Protein AF-C5B927-F1 (afdb_monomer)

Foldseek 3Di:
DDDDDPVVVVCVLVVVLVPQDDPDPVSSVVVSCVVCVVVCVPDDD

InterPro domains:
  IPR028964 Immunity protein 8 [PF15586] (1-43)

Sequence (45 aa):
MRKYDLDEIKKVITDYIEQCEGNDWMEIAQKLSRVFAWEFEDYQP

Organism: Edwardsiella ictaluri (strain 93-146) (NCBI:txid634503)

Structure (mmCIF, N/CA/C/O backbone):
data_AF-C5B927-F1
#
_entry.id   AF-C5B927-F1
#
loop_
_atom_site.group_PDB
_atom_site.id
_atom_site.type_symbol
_atom_site.label_atom_id
_atom_site.label_alt_id
_atom_site.label_comp_id
_atom_site.label_asym_id
_atom_site.label_entity_id
_atom_site.label_seq_id
_atom_site.pdbx_PDB_ins_code
_atom_site.Cartn_x
_atom_site.Cartn_y
_atom_site.Cartn_z
_atom_site.occupancy
_atom_site.B_iso_or_equiv
_atom_site.auth_seq_id
_atom_site.auth_comp_id
_atom_site.auth_asym_id
_atom_site.auth_atom_id
_atom_site.pdbx_PDB_model_num
ATOM 1 N N . MET A 1 1 ? 10.412 -10.373 -19.977 1.00 64.75 1 MET A N 1
ATOM 2 C CA . MET A 1 1 ? 11.025 -9.035 -19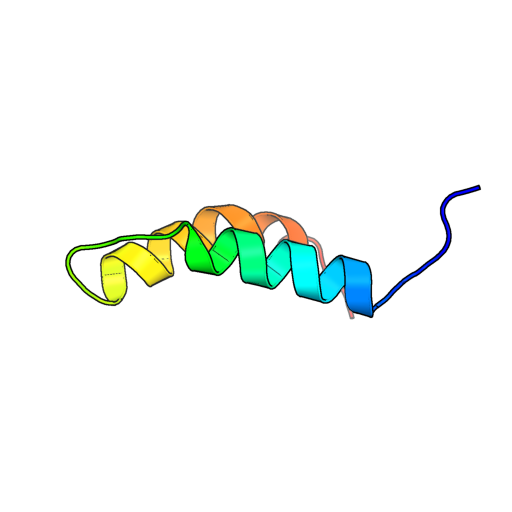.818 1.00 64.75 1 MET A CA 1
ATOM 3 C C . MET A 1 1 ? 10.052 -8.215 -18.984 1.00 64.75 1 MET A C 1
ATOM 5 O O . MET A 1 1 ? 8.911 -8.101 -19.416 1.00 64.75 1 MET A O 1
ATOM 9 N N . ARG A 1 2 ? 10.419 -7.759 -17.778 1.00 79.38 2 ARG A N 1
ATOM 10 C CA . ARG A 1 2 ? 9.546 -6.852 -17.011 1.00 79.38 2 ARG A CA 1
ATOM 11 C C . ARG A 1 2 ? 9.571 -5.494 -17.711 1.00 79.38 2 ARG A C 1
ATOM 13 O O . ARG A 1 2 ? 10.656 -5.014 -18.032 1.00 79.38 2 ARG A O 1
ATOM 20 N N . LYS A 1 3 ? 8.401 -4.947 -18.027 1.00 90.44 3 LYS A N 1
ATOM 21 C CA . LYS A 1 3 ? 8.262 -3.610 -18.608 1.00 90.44 3 LYS A CA 1
ATOM 22 C C . LYS A 1 3 ? 7.834 -2.663 -17.502 1.00 90.44 3 LYS A C 1
ATOM 24 O O . LYS A 1 3 ? 7.079 -3.057 -16.625 1.00 90.44 3 LYS A O 1
ATOM 29 N N . TYR A 1 4 ? 8.356 -1.449 -17.552 1.00 91.50 4 TYR A N 1
ATOM 30 C CA . TYR A 1 4 ? 7.860 -0.380 -16.706 1.00 91.50 4 TYR A CA 1
ATOM 31 C C . TYR A 1 4 ? 6.422 -0.043 -17.114 1.00 91.50 4 TYR A C 1
ATOM 33 O O . TYR A 1 4 ? 6.167 0.191 -18.297 1.00 91.50 4 TYR A O 1
ATOM 41 N N . ASP A 1 5 ? 5.525 -0.015 -16.136 1.00 95.44 5 ASP A N 1
ATOM 42 C CA . ASP A 1 5 ? 4.138 0.408 -16.283 1.00 95.44 5 ASP A CA 1
ATOM 43 C C . ASP A 1 5 ? 3.766 1.253 -15.057 1.00 95.44 5 ASP A C 1
ATOM 45 O O . ASP A 1 5 ? 3.711 0.764 -13.928 1.00 95.44 5 ASP A O 1
ATOM 49 N N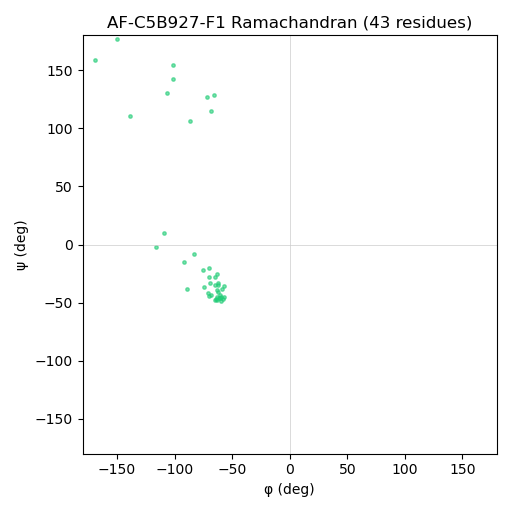 . LEU A 1 6 ? 3.577 2.556 -15.268 1.00 95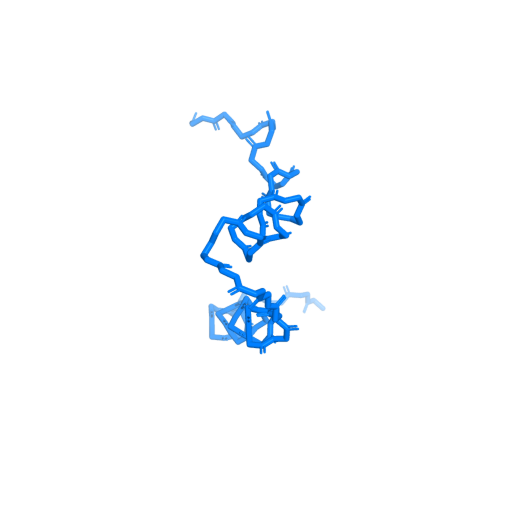.12 6 LEU A N 1
ATOM 50 C CA . LEU A 1 6 ? 3.259 3.486 -14.188 1.00 95.12 6 LEU A CA 1
ATOM 51 C C . LEU A 1 6 ? 1.852 3.252 -13.623 1.00 95.12 6 LEU A C 1
ATOM 53 O O . LEU A 1 6 ? 1.630 3.481 -12.433 1.00 95.12 6 LEU A O 1
ATOM 57 N N . ASP A 1 7 ? 0.907 2.828 -14.457 1.00 96.75 7 ASP A N 1
ATOM 58 C CA . ASP A 1 7 ? -0.476 2.628 -14.035 1.00 96.75 7 ASP A CA 1
ATOM 59 C C . ASP A 1 7 ? -0.594 1.356 -13.192 1.00 96.75 7 ASP A C 1
ATOM 61 O O . ASP A 1 7 ? -1.285 1.359 -12.173 1.00 96.75 7 ASP A O 1
ATOM 65 N N . GLU A 1 8 ? 0.164 0.310 -13.535 1.00 95.38 8 GLU A N 1
ATOM 66 C CA . GLU A 1 8 ? 0.298 -0.890 -12.701 1.00 95.38 8 GLU A CA 1
ATOM 67 C C 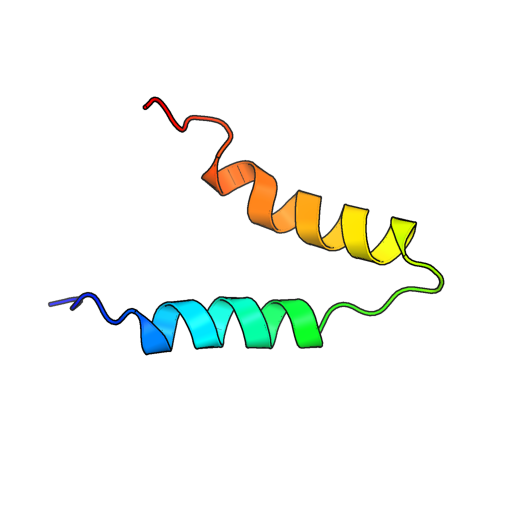. GLU A 1 8 ? 0.901 -0.555 -11.327 1.00 95.38 8 GLU A C 1
ATOM 69 O O . GLU A 1 8 ? 0.353 -0.959 -10.301 1.00 95.38 8 GLU A O 1
ATOM 74 N N . ILE A 1 9 ? 1.971 0.250 -11.285 1.00 92.69 9 ILE A N 1
ATOM 75 C CA . ILE A 1 9 ? 2.595 0.693 -10.026 1.00 92.69 9 ILE A CA 1
ATOM 76 C C . ILE A 1 9 ? 1.592 1.469 -9.162 1.00 92.69 9 ILE A C 1
ATOM 78 O O . ILE A 1 9 ? 1.439 1.174 -7.975 1.00 92.69 9 ILE A O 1
ATOM 82 N N . LYS A 1 10 ? 0.876 2.438 -9.747 1.00 96.12 10 LYS A N 1
ATOM 83 C CA . LYS A 1 10 ? -0.146 3.214 -9.024 1.00 96.12 10 LYS A CA 1
ATOM 84 C C . LYS A 1 10 ? -1.244 2.317 -8.476 1.00 96.12 10 LYS A C 1
ATOM 86 O O . LYS A 1 10 ? -1.607 2.466 -7.314 1.00 96.12 10 LYS A O 1
ATOM 91 N N . LYS A 1 11 ? -1.740 1.380 -9.288 1.00 96.31 11 LYS A N 1
ATOM 92 C CA . LYS A 1 11 ? -2.782 0.439 -8.877 1.00 96.31 11 LYS A CA 1
ATOM 93 C C . LYS A 1 11 ? -2.340 -0.371 -7.661 1.00 96.31 11 LYS A C 1
ATOM 95 O O . LYS A 1 11 ? -3.087 -0.452 -6.698 1.00 96.31 11 LYS A O 1
ATOM 100 N N . VAL A 1 12 ? -1.123 -0.913 -7.672 1.00 93.12 12 VAL A N 1
ATOM 101 C CA . VAL A 1 12 ? -0.592 -1.690 -6.539 1.00 93.12 12 VAL A CA 1
ATOM 102 C C . VAL A 1 12 ? -0.528 -0.851 -5.259 1.00 93.12 12 VAL A C 1
ATOM 104 O O . VAL A 1 12 ? -0.934 -1.326 -4.200 1.00 93.12 12 VAL A O 1
ATOM 107 N N . ILE A 1 13 ? -0.062 0.399 -5.348 1.00 92.94 13 ILE A N 1
ATOM 108 C CA . ILE A 1 13 ? 0.005 1.306 -4.193 1.00 92.94 13 ILE A CA 1
ATOM 109 C C . ILE A 1 13 ? -1.403 1.625 -3.669 1.00 92.94 13 ILE A C 1
ATOM 111 O O . ILE A 1 13 ? -1.639 1.544 -2.465 1.00 92.94 13 ILE A O 1
ATOM 115 N N . THR A 1 14 ? -2.344 1.968 -4.554 1.00 94.75 14 THR A N 1
ATOM 116 C CA . THR A 1 14 ? -3.724 2.298 -4.169 1.00 94.75 14 THR A CA 1
ATOM 117 C C . THR A 1 14 ? -4.445 1.097 -3.562 1.00 94.75 14 THR A C 1
ATOM 119 O O . THR A 1 14 ? -4.988 1.230 -2.469 1.00 94.75 14 THR A O 1
ATOM 122 N N . ASP A 1 15 ? -4.370 -0.078 -4.194 1.00 95.00 15 ASP A N 1
ATOM 123 C CA . ASP A 1 15 ? -4.973 -1.317 -3.686 1.00 95.00 15 ASP A CA 1
ATOM 124 C C . ASP A 1 15 ? -4.455 -1.657 -2.27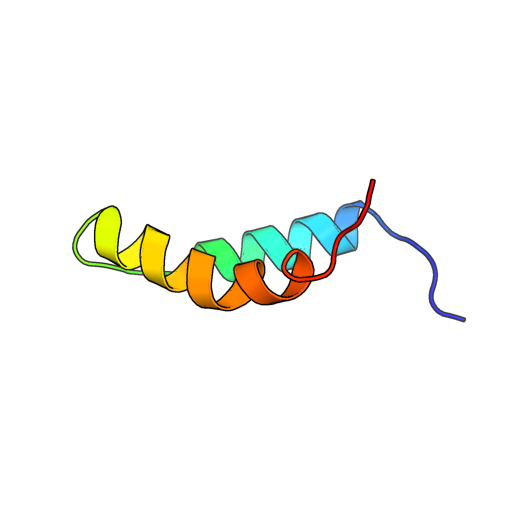6 1.00 95.00 15 ASP A C 1
ATOM 126 O O . ASP A 1 15 ? -5.199 -2.179 -1.446 1.00 95.00 15 ASP A O 1
ATOM 130 N N . TYR A 1 16 ? -3.177 -1.374 -1.991 1.00 92.44 16 TYR A N 1
ATOM 131 C CA . TYR A 1 16 ? -2.591 -1.583 -0.668 1.00 92.44 16 TYR A CA 1
ATOM 132 C C . TYR A 1 16 ? -3.126 -0.586 0.370 1.00 92.44 16 TYR A C 1
ATOM 134 O O . TYR A 1 16 ? -3.471 -0.976 1.487 1.00 92.44 16 TYR A O 1
ATOM 142 N N . ILE A 1 17 ? -3.215 0.698 0.008 1.00 92.88 17 ILE A N 1
ATOM 143 C CA . ILE A 1 17 ? -3.753 1.746 0.887 1.00 92.88 17 ILE A CA 1
ATOM 144 C C . ILE A 1 17 ? -5.221 1.4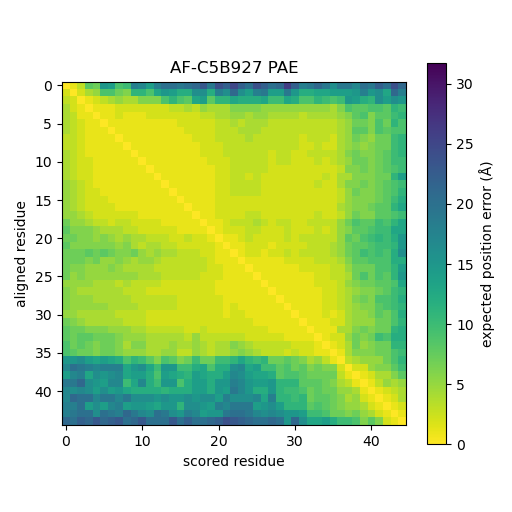65 1.232 1.00 92.88 17 ILE A C 1
ATOM 146 O O . ILE A 1 17 ? -5.605 1.614 2.388 1.00 92.88 17 ILE A O 1
ATOM 150 N N . GLU A 1 18 ? -6.026 1.016 0.266 1.00 93.81 18 GLU A N 1
ATOM 151 C CA . GLU A 1 18 ? -7.447 0.691 0.469 1.00 93.81 18 GLU A CA 1
ATOM 152 C C . GLU A 1 18 ? -7.676 -0.457 1.463 1.00 93.81 18 GLU A C 1
ATOM 154 O O . GLU A 1 18 ? -8.721 -0.517 2.104 1.00 93.81 18 GLU A O 1
ATOM 159 N N . GLN A 1 19 ? -6.696 -1.348 1.635 1.00 91.19 19 GLN A N 1
ATOM 160 C CA . GLN A 1 19 ? -6.758 -2.449 2.604 1.00 91.19 19 GLN 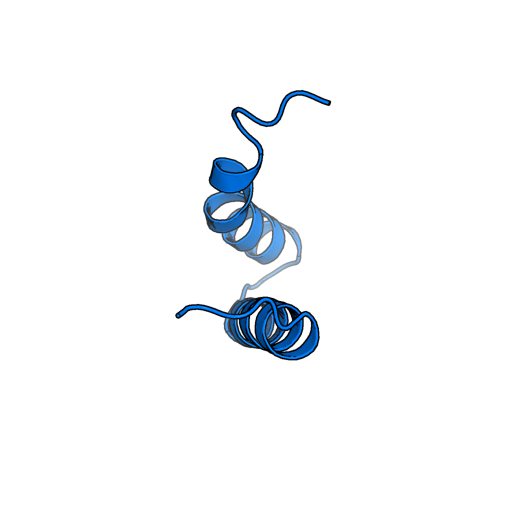A CA 1
ATOM 161 C C . GLN A 1 19 ? -6.358 -2.029 4.028 1.00 91.19 19 GLN A C 1
ATOM 163 O O . GLN A 1 19 ? -6.471 -2.823 4.965 1.00 91.19 19 GLN A O 1
ATOM 168 N N . CYS A 1 20 ? -5.858 -0.806 4.218 1.00 92.06 20 CYS A N 1
ATOM 169 C CA . CYS A 1 20 ? -5.441 -0.319 5.526 1.00 92.06 20 CYS A CA 1
ATOM 170 C C . CYS A 1 20 ? -6.610 0.307 6.297 1.00 92.06 20 CYS A C 1
ATOM 172 O O . CYS A 1 20 ? -7.002 1.447 6.066 1.00 92.06 20 CYS A O 1
ATOM 174 N N . GLU A 1 21 ? -7.092 -0.416 7.303 1.00 92.88 21 GLU A N 1
ATOM 175 C CA . GLU A 1 21 ? -8.086 0.074 8.262 1.00 92.88 21 GLU A CA 1
ATOM 176 C C . GLU A 1 21 ? -7.433 0.481 9.594 1.00 92.88 21 GLU A C 1
ATOM 178 O O . GLU A 1 21 ? -6.381 -0.042 9.973 1.00 92.88 21 GLU A O 1
ATOM 183 N N . GLY A 1 22 ? -8.058 1.386 10.347 1.00 92.62 22 GLY A N 1
ATOM 184 C CA . GLY A 1 22 ? -7.612 1.810 11.677 1.00 92.62 22 GLY A CA 1
ATOM 185 C C . GLY A 1 22 ? -8.670 2.655 12.380 1.00 92.62 22 GLY A C 1
ATOM 186 O O . GLY A 1 22 ? -9.560 3.205 11.734 1.00 92.62 22 GLY A O 1
ATOM 187 N N . ASN A 1 23 ? -8.589 2.736 13.705 1.00 95.62 23 ASN A N 1
ATOM 188 C CA . ASN A 1 23 ? -9.560 3.472 14.519 1.00 95.62 23 ASN A CA 1
ATOM 189 C C . ASN A 1 23 ? -9.368 4.991 14.429 1.00 95.62 23 ASN A C 1
ATOM 191 O O . ASN A 1 23 ? -10.290 5.756 14.709 1.00 95.62 23 ASN A O 1
ATOM 195 N N . ASP A 1 24 ? -8.171 5.424 14.043 1.00 94.75 24 ASP A N 1
ATOM 196 C CA . ASP A 1 24 ? -7.825 6.818 13.840 1.00 94.75 24 ASP A CA 1
ATOM 197 C C . ASP A 1 24 ? -6.747 6.976 12.765 1.00 94.75 24 ASP A C 1
ATOM 199 O O . ASP A 1 24 ? -6.211 6.013 12.204 1.00 94.75 24 ASP A O 1
ATOM 203 N N . TRP A 1 25 ? -6.426 8.235 12.472 1.00 92.38 25 TRP A N 1
ATOM 204 C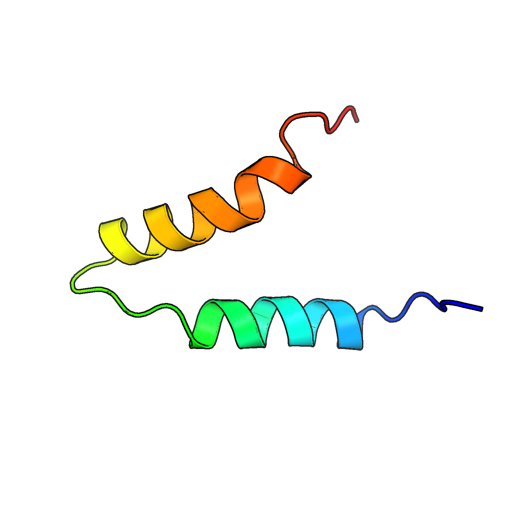 CA . TRP A 1 25 ? -5.491 8.544 11.406 1.00 92.38 25 TRP A CA 1
ATOM 205 C C . TRP A 1 25 ? -4.043 8.138 11.749 1.00 92.38 25 TRP A C 1
ATOM 207 O O . TRP A 1 25 ? -3.247 7.832 10.864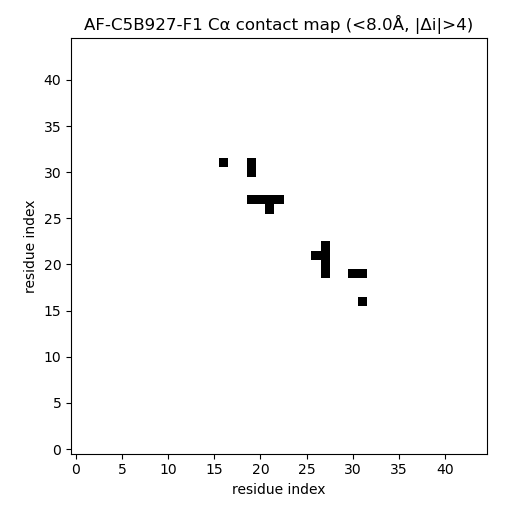 1.00 92.38 25 TRP A O 1
ATOM 217 N N . MET A 1 26 ? -3.690 8.109 13.037 1.00 91.75 26 MET A N 1
ATOM 218 C CA . MET A 1 26 ? -2.345 7.759 13.491 1.00 91.75 26 MET A CA 1
ATOM 219 C C . MET A 1 26 ? -2.073 6.267 13.285 1.00 91.75 26 MET A C 1
ATOM 221 O O . MET A 1 26 ? -0.998 5.900 12.811 1.00 91.75 26 MET A O 1
ATOM 225 N N . GLU A 1 27 ? -3.050 5.409 13.582 1.00 92.56 27 GLU A N 1
ATOM 226 C CA . GLU A 1 27 ? -2.940 3.966 13.357 1.00 92.56 27 GLU A CA 1
ATOM 227 C C . GLU A 1 27 ? -2.717 3.633 11.877 1.00 92.56 27 GLU A C 1
ATOM 229 O O . GLU A 1 27 ? -1.834 2.837 11.548 1.00 92.56 27 GLU A O 1
ATOM 234 N N . ILE A 1 28 ? -3.485 4.251 10.974 1.00 92.38 28 ILE A N 1
ATOM 235 C CA . ILE A 1 28 ? -3.343 3.996 9.535 1.00 92.38 28 ILE A CA 1
ATOM 236 C C . ILE A 1 28 ? -2.000 4.550 9.032 1.00 92.38 28 ILE A C 1
ATOM 238 O O . ILE A 1 28 ? -1.283 3.841 8.326 1.00 92.38 28 ILE A O 1
ATOM 242 N N . ALA A 1 29 ? -1.600 5.762 9.441 1.00 89.62 29 ALA A N 1
ATOM 243 C CA . ALA A 1 29 ? -0.308 6.339 9.063 1.00 89.62 29 ALA A CA 1
ATOM 244 C C . ALA A 1 29 ? 0.867 5.437 9.478 1.00 89.62 29 ALA A C 1
ATOM 246 O O . ALA A 1 29 ? 1.744 5.154 8.665 1.00 89.62 29 ALA A O 1
ATOM 247 N N . GLN A 1 30 ? 0.853 4.904 10.704 1.00 87.75 30 GLN A N 1
ATOM 248 C CA . GLN A 1 30 ? 1.886 3.978 11.178 1.00 87.75 30 GLN A CA 1
ATOM 249 C C . GLN A 1 30 ? 1.925 2.666 10.380 1.00 87.75 30 GLN A C 1
ATOM 251 O O . GLN A 1 30 ? 3.015 2.151 10.114 1.00 87.75 30 GLN A O 1
ATOM 256 N N . LYS A 1 31 ? 0.766 2.114 9.992 1.00 89.06 31 LYS A N 1
ATOM 257 C CA . LYS A 1 31 ? 0.688 0.898 9.162 1.00 89.06 31 LYS A CA 1
ATOM 258 C C . LYS A 1 31 ? 1.306 1.122 7.783 1.00 89.06 31 LYS A C 1
ATOM 260 O O . LYS A 1 31 ? 2.154 0.331 7.376 1.00 89.06 31 LYS A O 1
ATOM 265 N N . LEU A 1 32 ? 0.955 2.225 7.121 1.00 90.62 32 LEU A N 1
ATOM 266 C CA . LEU A 1 32 ? 1.522 2.596 5.822 1.00 90.62 32 LEU A CA 1
ATOM 267 C C . LEU A 1 32 ? 3.034 2.847 5.927 1.00 90.62 32 LEU A C 1
ATOM 269 O O . LEU A 1 32 ? 3.802 2.315 5.127 1.00 90.62 32 LEU A O 1
ATOM 273 N N . SER A 1 33 ? 3.485 3.583 6.949 1.00 86.19 33 SER A N 1
ATOM 274 C CA . SER A 1 33 ? 4.912 3.852 7.158 1.00 86.19 33 SER A CA 1
ATOM 275 C C . SER A 1 33 ? 5.732 2.577 7.332 1.00 86.19 33 SER A C 1
ATOM 277 O O . SER A 1 33 ? 6.826 2.504 6.795 1.00 86.19 33 SER A O 1
ATOM 279 N N . ARG A 1 34 ? 5.233 1.542 8.020 1.00 83.06 34 ARG A N 1
ATOM 280 C CA . ARG A 1 34 ? 5.983 0.280 8.177 1.00 83.06 34 ARG A CA 1
ATOM 281 C C . ARG A 1 34 ? 6.260 -0.433 6.857 1.00 83.06 34 ARG A C 1
ATOM 283 O O . ARG A 1 34 ? 7.281 -1.100 6.750 1.00 83.06 34 ARG A O 1
ATOM 290 N N . VAL A 1 35 ? 5.354 -0.318 5.890 1.00 81.88 35 VAL A N 1
ATOM 291 C CA . VAL A 1 35 ? 5.469 -1.023 4.608 1.00 81.88 35 VAL A CA 1
ATOM 292 C C . VAL A 1 35 ? 6.233 -0.208 3.578 1.00 81.88 35 VAL A C 1
ATOM 294 O O . VAL A 1 35 ? 7.056 -0.770 2.864 1.00 81.88 35 VAL A O 1
ATOM 297 N N . PHE A 1 36 ? 6.039 1.109 3.553 1.00 81.56 36 PHE A N 1
ATOM 298 C CA . PHE A 1 36 ? 6.702 1.976 2.579 1.00 81.56 36 PHE A CA 1
ATOM 299 C C . PHE A 1 36 ? 8.043 2.553 3.058 1.00 81.56 36 PHE A C 1
ATOM 301 O O . PHE A 1 36 ? 8.812 3.029 2.232 1.00 81.56 36 PHE A O 1
ATOM 308 N N . ALA A 1 37 ? 8.373 2.512 4.357 1.00 70.38 37 ALA A N 1
ATOM 309 C CA . ALA A 1 37 ? 9.639 3.077 4.848 1.00 70.38 37 ALA A CA 1
ATOM 310 C C . ALA A 1 37 ? 10.882 2.344 4.319 1.00 70.38 37 ALA A C 1
ATOM 312 O O . ALA A 1 37 ? 11.885 2.998 4.049 1.00 70.38 37 ALA A O 1
ATOM 313 N N . TRP A 1 38 ? 10.815 1.021 4.127 1.00 66.62 38 TRP A N 1
ATOM 314 C CA . TRP A 1 38 ? 11.956 0.229 3.645 1.00 66.62 38 TRP A CA 1
ATOM 315 C C . TRP A 1 38 ? 12.385 0.597 2.215 1.00 66.62 38 TRP A C 1
ATOM 317 O O . TRP A 1 38 ? 13.557 0.464 1.883 1.00 66.62 38 TRP A O 1
ATOM 327 N N . GLU A 1 39 ? 11.474 1.095 1.369 1.00 63.62 39 GLU A N 1
ATOM 328 C CA . GLU A 1 39 ? 11.812 1.505 -0.007 1.00 63.62 39 GLU A CA 1
ATOM 329 C C . GLU A 1 39 ? 12.680 2.770 -0.072 1.00 63.62 39 GLU A C 1
ATOM 331 O O . GLU A 1 39 ? 13.345 3.001 -1.082 1.00 63.62 39 GLU A O 1
ATOM 336 N N . PHE A 1 40 ? 12.704 3.578 0.992 1.00 64.25 40 PHE A N 1
ATOM 337 C CA . PHE A 1 40 ? 13.408 4.864 1.018 1.00 64.25 40 PHE A CA 1
ATOM 338 C C . PHE A 1 40 ? 14.556 4.922 2.024 1.00 64.25 40 PHE A C 1
ATOM 340 O O . PHE A 1 40 ? 15.243 5.939 2.087 1.00 64.25 40 PHE A O 1
ATOM 347 N N . GLU A 1 41 ? 14.780 3.857 2.795 1.00 67.88 41 GLU A N 1
ATOM 348 C CA . GLU A 1 41 ? 15.798 3.832 3.851 1.00 67.88 41 GLU A CA 1
ATOM 349 C C . GLU A 1 41 ? 17.220 4.028 3.291 1.00 67.88 41 GLU A C 1
ATOM 351 O O . GLU A 1 41 ? 18.015 4.755 3.884 1.00 67.88 41 GLU A O 1
ATOM 356 N N . ASP A 1 42 ? 17.492 3.502 2.091 1.00 67.00 42 ASP A N 1
ATOM 357 C CA . ASP A 1 42 ? 18.780 3.633 1.390 1.00 67.00 42 ASP A CA 1
ATOM 358 C C . ASP A 1 42 ? 18.724 4.556 0.154 1.00 67.00 42 ASP A C 1
ATOM 360 O O . ASP A 1 42 ? 19.668 4.603 -0.642 1.00 67.00 42 ASP A O 1
ATOM 364 N N . TYR A 1 43 ? 17.626 5.293 -0.052 1.00 68.75 43 TYR A N 1
ATOM 365 C CA . TYR A 1 43 ? 17.493 6.162 -1.223 1.00 68.75 43 TYR A CA 1
ATOM 366 C C . TYR A 1 43 ? 18.467 7.351 -1.136 1.00 68.75 43 TYR A C 1
ATOM 368 O O . TYR A 1 43 ? 18.346 8.217 -0.269 1.00 68.75 43 TYR A O 1
ATOM 376 N N . GLN A 1 44 ? 19.431 7.406 -2.059 1.00 65.25 44 GLN A N 1
ATOM 377 C CA . GLN A 1 44 ? 20.363 8.524 -2.241 1.00 65.25 44 GLN A CA 1
ATOM 378 C C . GLN A 1 44 ? 19.977 9.304 -3.521 1.00 65.25 44 GLN A C 1
ATOM 380 O O . GLN A 1 44 ? 19.769 8.651 -4.548 1.00 65.25 44 GLN A O 1
ATOM 385 N N . PRO A 1 45 ? 19.854 10.651 -3.477 1.00 67.12 45 PRO A N 1
ATOM 386 C CA . PRO A 1 45 ? 19.460 11.491 -4.620 1.00 67.12 45 PRO A CA 1
ATOM 387 C C . PRO A 1 45 ? 20.407 11.465 -5.825 1.00 67.12 45 PRO A C 1
ATOM 389 O O . PRO A 1 45 ? 21.637 11.346 -5.620 1.00 67.12 45 PRO A O 1
#

Radius of gyration: 13.21 Å; Cα contacts (8 Å, |Δi|>4): 8; chains: 1; bounding box: 30×20×34 Å

Secondary structure (DSSP, 8-state):
-PPP-HHHHHHHHHHHHHT---SSHHHHHHHHHHHHGGGTTT---

pLDDT: mean 85.95, std 11.08, range [63.62, 96.75]

Mean predicted aligned error: 5.92 Å

Solvent-accessible surface area (backbone atoms only — not comparable to full-atom values): 2949 Å² total; per-residue (Å²): 133,91,74,93,52,70,65,61,52,49,48,56,54,50,60,54,56,74,70,58,74,59,98,46,71,64,55,33,52,52,56,52,46,70,69,56,45,71,78,53,73,80,68,75,135